Protein AF-A0AAN1HJ27-F1 (afdb_monomer)

Foldseek 3Di:
DLLVVCQVPVPVLCVQLPVPDPPDHDPVNVVQLVVQLVVLVVCCVQFWPDDSNVLSVLVSVLSSVLSNVQSPDDVVPRDPCSNVVSVVVSSVNTTDPDDPPPVCQLLNVLVVVLVVLVPDDPVPDPDDPVRSVVSNVVSVVSND

Sequence (144 aa):
MHVDFGLKHPAFYLLMYGTDRPGRRPPAARAAREHLMTFLDRAADGRLRVPPALAAHLTLAAVAGVTLSLIGAPESDRDPEVSTRMREALIDTLTTDAGPAPDATLATRALALDATLSDADPATVPLRPVETALLRDWLRQLAH

Radius of gyration: 24.5 Å; Cα contacts (8 Å, |Δi|>4): 92; chains: 1; bounding box: 51×29×64 Å

pLDDT: mean 87.5, std 10.75, range [47.94, 97.94]

Structure (mmCIF, N/CA/C/O backbone):
data_AF-A0AAN1HJ27-F1
#
_entry.id   AF-A0AAN1HJ27-F1
#
loop_
_atom_site.group_PDB
_atom_site.id
_atom_site.type_symbol
_atom_site.label_atom_id
_atom_site.label_alt_id
_atom_site.label_comp_id
_atom_site.label_asym_id
_atom_site.label_entity_id
_atom_site.label_seq_id
_atom_site.pdbx_PDB_ins_code
_atom_site.Cartn_x
_atom_site.Cartn_y
_atom_site.Cartn_z
_atom_site.occupancy
_atom_site.B_iso_or_equiv
_atom_site.auth_seq_id
_atom_site.auth_comp_id
_atom_site.auth_asym_id
_atom_site.auth_atom_id
_atom_site.pdbx_PDB_model_num
ATOM 1 N N . MET A 1 1 ? -12.175 -6.020 8.238 1.00 74.62 1 MET A N 1
ATOM 2 C CA . MET A 1 1 ? -11.775 -7.104 9.164 1.00 74.62 1 MET A CA 1
ATOM 3 C C . MET A 1 1 ? -10.885 -6.603 10.302 1.00 74.62 1 MET A C 1
ATOM 5 O O . MET A 1 1 ? -11.283 -6.773 11.439 1.00 74.62 1 MET A O 1
ATOM 9 N N . HIS A 1 2 ? -9.732 -5.963 10.046 1.00 85.81 2 HIS A N 1
ATOM 10 C CA . HIS A 1 2 ? -8.827 -5.521 11.129 1.00 85.81 2 HIS A CA 1
ATOM 11 C C . HIS A 1 2 ? -9.408 -4.398 12.013 1.00 85.81 2 HIS A C 1
ATOM 13 O O . HIS A 1 2 ? -9.497 -4.564 13.224 1.00 85.81 2 HIS A O 1
ATOM 19 N N . VAL A 1 3 ? -9.866 -3.297 11.401 1.00 90.69 3 VAL A N 1
ATOM 20 C CA . VAL A 1 3 ? -10.498 -2.169 12.118 1.00 90.69 3 VAL A CA 1
ATOM 21 C C . VAL A 1 3 ? -11.771 -2.611 12.840 1.00 90.69 3 VAL A C 1
ATOM 23 O O . VAL A 1 3 ? -11.933 -2.344 14.023 1.00 90.69 3 VAL A O 1
ATOM 26 N N . ASP A 1 4 ? -12.638 -3.354 12.148 1.00 91.06 4 ASP A N 1
ATOM 27 C CA . ASP A 1 4 ? -13.877 -3.903 12.718 1.00 91.06 4 ASP A CA 1
ATOM 28 C C . ASP A 1 4 ? -13.622 -4.770 13.966 1.00 91.06 4 ASP A C 1
ATOM 30 O O . ASP A 1 4 ? -14.301 -4.615 14.977 1.00 91.06 4 ASP A O 1
ATOM 34 N N . PHE A 1 5 ? -12.591 -5.625 13.942 1.00 90.31 5 PHE A N 1
ATOM 35 C CA . PHE A 1 5 ? -12.176 -6.386 15.121 1.00 90.31 5 PHE A CA 1
ATOM 36 C C . PHE A 1 5 ? -11.756 -5.470 16.280 1.00 90.31 5 PHE A C 1
ATOM 38 O O . PHE A 1 5 ? -12.187 -5.684 17.412 1.00 90.31 5 PHE A O 1
ATOM 45 N N . GLY A 1 6 ? -10.943 -4.444 16.011 1.00 91.69 6 GLY A N 1
ATOM 46 C CA . GLY A 1 6 ? -10.503 -3.505 17.044 1.00 91.69 6 GLY A CA 1
ATOM 47 C C . GLY A 1 6 ? -11.650 -2.706 17.661 1.00 91.69 6 GLY A C 1
ATOM 48 O O . GLY A 1 6 ? -11.684 -2.542 18.877 1.00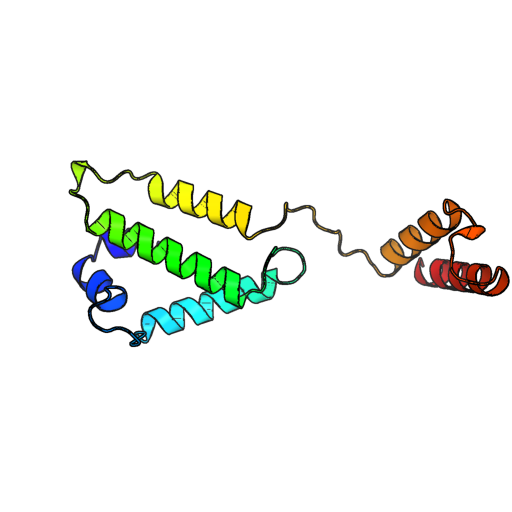 91.69 6 GLY A O 1
ATOM 49 N N . LEU A 1 7 ? -12.628 -2.287 16.855 1.00 93.19 7 LEU A N 1
ATOM 50 C CA . LEU A 1 7 ? -13.815 -1.575 17.336 1.00 93.19 7 LEU A CA 1
ATOM 51 C C . LEU A 1 7 ? -14.752 -2.470 18.155 1.00 93.19 7 LEU A C 1
ATOM 53 O O . LEU A 1 7 ? -15.308 -2.015 19.149 1.00 93.19 7 LEU A O 1
ATOM 57 N N . LYS A 1 8 ? -14.893 -3.749 17.788 1.00 94.44 8 LYS A N 1
ATOM 58 C CA . LYS A 1 8 ? -15.670 -4.734 18.565 1.00 94.44 8 LYS A CA 1
ATOM 59 C C . LYS A 1 8 ? -14.981 -5.147 19.868 1.00 94.44 8 LYS A C 1
ATOM 61 O O . LYS A 1 8 ? -15.655 -5.532 20.821 1.00 94.44 8 LYS A O 1
ATOM 66 N N . HIS A 1 9 ? -13.649 -5.083 19.920 1.00 93.25 9 HIS A N 1
ATOM 67 C CA . HIS A 1 9 ? -12.842 -5.577 21.040 1.00 93.25 9 HIS A CA 1
ATOM 68 C C . HIS A 1 9 ? -11.732 -4.589 21.468 1.00 93.25 9 HIS A C 1
ATOM 70 O O . HIS A 1 9 ? -10.551 -4.955 21.477 1.00 93.25 9 HIS A O 1
ATOM 76 N N . PRO A 1 10 ? -12.072 -3.351 21.880 1.00 91.94 10 PRO A N 1
ATOM 77 C CA . PRO A 1 10 ? -11.096 -2.273 22.070 1.00 91.94 10 PRO A CA 1
ATOM 78 C C . PRO A 1 10 ? -10.060 -2.567 23.162 1.00 91.94 10 PRO A C 1
ATOM 80 O O . PRO A 1 10 ? -8.871 -2.322 22.964 1.00 91.94 10 PRO A O 1
ATOM 83 N N . ALA A 1 11 ? -10.467 -3.165 24.288 1.00 90.69 11 ALA A N 1
ATOM 84 C CA . ALA A 1 11 ? -9.547 -3.517 25.374 1.00 90.69 11 ALA A CA 1
ATOM 85 C C . ALA A 1 11 ? -8.498 -4.562 24.944 1.00 90.69 11 ALA A C 1
ATOM 87 O O . ALA A 1 11 ? -7.311 -4.416 25.235 1.00 90.69 11 ALA A O 1
ATOM 88 N N . PHE A 1 12 ? -8.915 -5.592 24.200 1.00 88.00 12 PHE A N 1
ATOM 89 C CA . PHE A 1 12 ? -7.997 -6.598 23.657 1.00 88.00 12 PHE A CA 1
ATOM 90 C C . PHE A 1 12 ? -7.055 -5.997 22.620 1.00 88.00 12 PHE A C 1
ATOM 92 O O . PHE A 1 12 ? -5.864 -6.307 22.603 1.00 88.00 12 PHE A O 1
ATOM 99 N N . TYR A 1 13 ? -7.576 -5.111 21.775 1.00 89.75 13 TYR A N 1
ATOM 100 C CA . TYR A 1 13 ? -6.780 -4.442 20.762 1.00 89.75 13 TYR A CA 1
ATOM 101 C C . TYR A 1 13 ? -5.699 -3.547 21.385 1.00 89.75 13 TYR A C 1
ATOM 103 O O . TYR A 1 13 ? -4.546 -3.595 20.959 1.00 89.75 13 TYR A O 1
ATOM 111 N N . LEU A 1 14 ? -6.030 -2.805 22.447 1.00 88.88 14 LEU A N 1
ATOM 112 C CA . LEU A 1 14 ? -5.074 -1.996 23.211 1.00 88.88 14 LEU A CA 1
ATOM 113 C C . LEU A 1 14 ? -3.993 -2.846 23.891 1.00 88.88 14 LEU A C 1
ATOM 115 O O . LEU A 1 14 ? -2.836 -2.450 23.895 1.00 88.88 14 LEU A O 1
ATOM 119 N N . LEU A 1 15 ? -4.313 -4.038 24.398 1.00 85.38 15 LEU A N 1
ATOM 120 C CA . LEU A 1 15 ? -3.293 -4.957 24.927 1.00 85.38 15 LEU A CA 1
ATOM 121 C C . LEU A 1 15 ?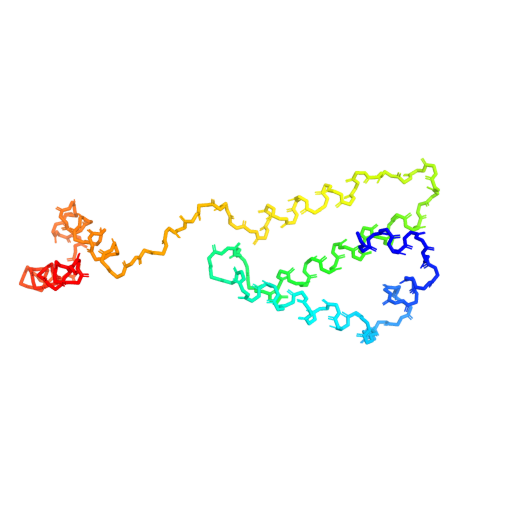 -2.350 -5.495 23.838 1.00 85.38 15 LEU A C 1
ATOM 123 O O . LEU A 1 15 ? -1.213 -5.872 24.124 1.00 85.38 15 LEU A O 1
ATOM 127 N N . MET A 1 16 ? -2.831 -5.581 22.597 1.00 81.75 16 MET A N 1
ATOM 128 C CA . MET A 1 16 ? -2.090 -6.154 21.474 1.00 81.75 16 MET A CA 1
ATOM 129 C C . MET A 1 16 ? -1.262 -5.118 20.704 1.00 81.75 16 MET A C 1
ATOM 131 O O . MET A 1 16 ? -0.200 -5.449 20.178 1.00 81.75 16 MET A O 1
ATOM 135 N N . TYR A 1 17 ? -1.736 -3.876 20.625 1.00 82.31 17 TYR A N 1
ATOM 136 C CA . TYR A 1 17 ? -1.125 -2.818 19.816 1.00 82.31 17 TYR A CA 1
ATOM 137 C C . TYR A 1 17 ? -0.893 -1.505 20.566 1.00 82.31 17 TYR A C 1
ATOM 139 O O . TYR A 1 17 ? -0.269 -0.602 20.012 1.00 82.31 17 TYR A O 1
ATOM 147 N N . GLY A 1 18 ? -1.360 -1.381 21.807 1.00 75.56 18 GLY A N 1
ATOM 148 C CA . GLY A 1 18 ? -1.039 -0.249 22.668 1.00 75.56 18 GLY A CA 1
ATOM 149 C C . GLY A 1 18 ? 0.441 -0.249 23.043 1.00 75.56 18 GLY A C 1
ATOM 150 O O . GLY A 1 18 ? 1.059 -1.289 23.260 1.00 75.56 18 GLY A O 1
ATOM 151 N N . THR A 1 19 ? 1.032 0.940 23.106 1.00 64.19 19 THR A N 1
ATOM 152 C CA . THR A 1 19 ? 2.453 1.154 23.408 1.00 64.19 19 THR A CA 1
ATOM 153 C C . THR A 1 19 ? 2.744 1.115 24.912 1.00 64.19 19 THR A C 1
ATOM 155 O O . THR A 1 19 ? 3.534 1.916 25.405 1.00 64.19 19 THR A O 1
ATOM 158 N N . ASP A 1 20 ? 2.115 0.213 25.670 1.00 62.66 20 ASP A N 1
ATOM 159 C CA . ASP A 1 20 ? 2.378 0.082 27.112 1.00 62.66 20 ASP A CA 1
ATOM 160 C C . ASP A 1 20 ? 3.787 -0.483 27.390 1.00 62.66 20 ASP A C 1
ATOM 162 O O . ASP A 1 20 ? 4.342 -0.286 28.471 1.00 62.66 20 ASP A O 1
ATOM 166 N N . ARG A 1 21 ? 4.385 -1.174 26.406 1.00 66.06 21 ARG A N 1
ATOM 167 C CA . ARG A 1 21 ? 5.722 -1.783 26.486 1.00 66.06 21 ARG A CA 1
ATOM 168 C C . ARG A 1 21 ? 6.514 -1.639 25.177 1.00 66.06 21 ARG A C 1
ATOM 170 O O . ARG A 1 21 ? 6.441 -2.523 24.316 1.00 66.06 21 ARG A O 1
ATOM 177 N N . PRO A 1 22 ? 7.319 -0.571 25.023 1.00 69.19 22 PRO A N 1
ATOM 178 C CA . PRO A 1 22 ? 8.223 -0.412 23.884 1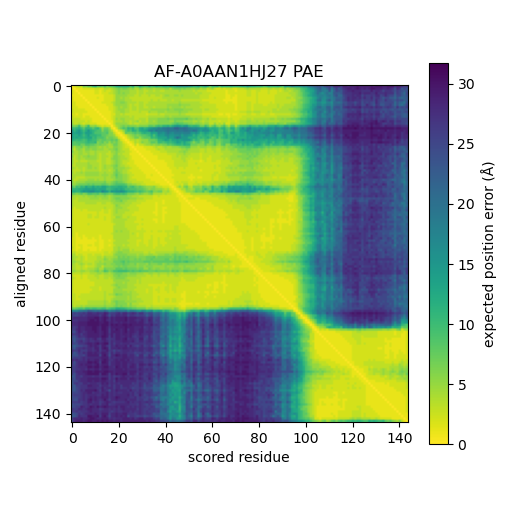.00 69.19 22 PRO A CA 1
ATOM 179 C C . PRO A 1 22 ? 9.100 -1.657 23.666 1.00 69.19 22 PRO A C 1
ATOM 181 O O . PRO A 1 22 ? 9.615 -2.243 24.614 1.00 69.19 22 PRO A O 1
ATOM 184 N N . GLY A 1 23 ? 9.247 -2.093 22.411 1.00 70.62 23 GLY A N 1
ATOM 185 C CA . GLY A 1 23 ? 10.064 -3.257 22.036 1.00 70.62 23 GLY A CA 1
ATOM 186 C C . GLY A 1 23 ? 9.381 -4.626 22.168 1.00 70.62 23 GLY A C 1
ATOM 187 O O . GLY A 1 23 ? 9.868 -5.605 21.598 1.00 70.62 23 GLY A O 1
ATOM 188 N N . ARG A 1 24 ? 8.222 -4.729 22.833 1.00 70.69 24 ARG A N 1
ATOM 189 C CA . ARG A 1 24 ? 7.472 -5.990 22.925 1.00 70.69 24 ARG A CA 1
ATOM 190 C C . ARG A 1 24 ? 6.477 -6.109 21.771 1.00 70.69 24 ARG A C 1
ATOM 192 O O . ARG A 1 24 ? 5.467 -5.419 21.742 1.00 70.69 24 ARG A O 1
ATOM 199 N N . ARG A 1 25 ? 6.718 -7.043 20.844 1.00 70.44 25 ARG A N 1
ATOM 200 C CA . ARG A 1 25 ? 5.739 -7.404 19.804 1.00 70.44 25 ARG A CA 1
ATOM 201 C C . ARG A 1 25 ? 4.985 -8.682 20.203 1.00 70.44 25 ARG A C 1
ATOM 203 O O . ARG A 1 25 ? 5.626 -9.734 20.308 1.00 70.44 25 ARG A O 1
ATOM 210 N N . PRO A 1 26 ? 3.658 -8.633 20.421 1.00 75.25 26 PRO A N 1
ATOM 211 C CA . PRO A 1 26 ? 2.904 -9.817 20.814 1.00 75.25 26 PRO A CA 1
ATOM 212 C C . PRO A 1 26 ? 2.863 -10.870 19.693 1.00 75.25 26 PRO A C 1
ATOM 214 O O . PRO A 1 26 ? 2.984 -10.518 18.515 1.00 75.25 26 PRO A O 1
ATOM 217 N N . PRO A 1 27 ? 2.671 -12.161 20.032 1.00 80.81 27 PRO A N 1
ATOM 218 C CA . PRO A 1 27 ? 2.647 -13.253 19.055 1.00 80.81 27 PRO A CA 1
ATOM 219 C C . PRO A 1 27 ? 1.651 -13.032 17.911 1.00 80.81 27 PRO A C 1
ATOM 221 O O . PRO A 1 27 ? 1.993 -13.237 16.752 1.00 80.81 27 PRO A O 1
ATOM 224 N N . ALA A 1 28 ? 0.458 -12.516 18.212 1.00 78.69 28 ALA A N 1
ATOM 225 C CA . ALA A 1 28 ? -0.558 -12.223 17.204 1.00 78.69 28 ALA A CA 1
ATOM 226 C C . ALA A 1 28 ? -0.114 -11.146 16.195 1.00 78.69 28 ALA A C 1
ATOM 228 O O . ALA A 1 28 ? -0.316 -11.303 14.994 1.00 78.69 28 ALA A O 1
ATOM 229 N N . ALA A 1 29 ? 0.574 -10.091 16.649 1.00 77.94 29 ALA A N 1
ATOM 230 C CA . ALA A 1 29 ? 1.127 -9.069 15.759 1.00 77.94 29 ALA A CA 1
ATOM 231 C C . ALA A 1 29 ? 2.261 -9.617 14.871 1.00 77.94 29 ALA A C 1
ATOM 233 O O . ALA A 1 29 ? 2.456 -9.150 13.748 1.00 77.94 29 ALA A O 1
ATOM 234 N N . ARG A 1 30 ? 3.006 -10.619 15.356 1.00 83.06 30 ARG A N 1
ATOM 235 C CA . ARG A 1 30 ? 4.021 -11.331 14.567 1.00 83.06 30 ARG A CA 1
ATOM 236 C C . ARG A 1 30 ? 3.382 -12.212 13.494 1.00 83.06 30 ARG A C 1
ATOM 238 O O . ARG A 1 30 ? 3.732 -12.059 12.331 1.00 83.06 30 ARG A O 1
ATOM 245 N N . ALA A 1 31 ? 2.394 -13.024 13.865 1.00 86.38 31 ALA A N 1
ATOM 246 C CA . ALA A 1 31 ? 1.655 -13.869 12.928 1.00 86.38 31 ALA A CA 1
ATOM 247 C C . ALA A 1 31 ? 0.942 -13.041 11.843 1.00 86.38 31 ALA A C 1
ATOM 249 O O . ALA A 1 31 ? 0.965 -13.391 10.666 1.00 86.38 31 ALA A O 1
ATOM 250 N N . ALA A 1 32 ? 0.361 -11.893 12.213 1.00 84.56 32 ALA A N 1
ATOM 251 C CA . ALA A 1 32 ? -0.226 -10.959 11.252 1.00 84.56 32 ALA A CA 1
ATOM 252 C C . ALA A 1 32 ? 0.813 -10.443 10.242 1.00 84.56 32 ALA A C 1
ATOM 254 O O . ALA A 1 32 ? 0.525 -10.352 9.050 1.00 84.56 32 ALA A O 1
ATOM 255 N N . ARG A 1 33 ? 2.036 -10.143 10.703 1.00 88.31 33 ARG A N 1
ATOM 256 C CA . ARG A 1 33 ? 3.139 -9.743 9.824 1.00 88.31 33 ARG A CA 1
ATOM 257 C C . ARG A 1 33 ? 3.571 -10.873 8.895 1.00 88.31 33 ARG A C 1
ATOM 259 O O . ARG A 1 33 ? 3.768 -10.608 7.719 1.00 88.31 33 ARG A O 1
ATOM 266 N N . GLU A 1 34 ? 3.732 -12.090 9.397 1.00 91.31 34 GLU A N 1
ATOM 267 C CA . GLU A 1 34 ? 4.153 -13.252 8.598 1.00 91.31 34 GLU A CA 1
ATOM 268 C C . GLU A 1 34 ? 3.142 -13.576 7.489 1.00 91.31 34 GLU A C 1
ATOM 270 O O . GLU A 1 34 ? 3.521 -13.756 6.329 1.00 91.31 34 GLU A O 1
ATOM 275 N N . HIS A 1 35 ? 1.844 -13.542 7.806 1.00 90.75 35 HIS A N 1
ATOM 276 C CA . HIS A 1 35 ? 0.801 -13.674 6.791 1.00 90.75 35 HIS A CA 1
ATOM 277 C C . HIS A 1 35 ? 0.872 -12.559 5.751 1.00 90.75 35 HIS A C 1
ATOM 279 O O . HIS A 1 35 ? 0.843 -12.837 4.556 1.00 90.75 35 HIS A O 1
ATOM 285 N N . LEU A 1 36 ? 1.001 -11.303 6.186 1.00 91.06 36 LEU A N 1
ATOM 286 C CA . LEU A 1 36 ? 1.095 -10.172 5.267 1.00 91.06 36 LEU A CA 1
ATOM 287 C C . LEU A 1 36 ?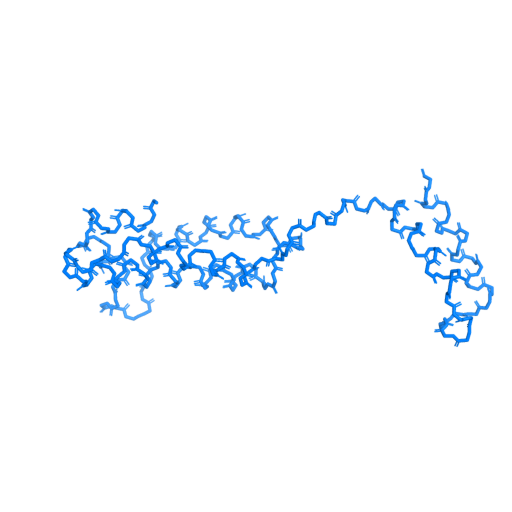 2.321 -10.276 4.348 1.00 91.06 36 LEU A C 1
ATOM 289 O O . LEU A 1 36 ? 2.201 -10.026 3.152 1.00 91.06 36 LEU A O 1
ATOM 293 N N . MET A 1 37 ? 3.470 -10.697 4.882 1.00 94.50 37 MET A N 1
ATOM 294 C CA . MET A 1 37 ? 4.677 -10.953 4.092 1.00 94.50 37 MET A CA 1
ATOM 295 C C . MET A 1 37 ? 4.423 -11.992 3.000 1.00 94.50 37 MET A C 1
ATOM 297 O O . MET A 1 37 ? 4.771 -11.743 1.857 1.00 94.50 37 MET A O 1
ATOM 301 N N . THR A 1 38 ? 3.710 -13.082 3.304 1.00 92.12 38 THR A N 1
ATOM 302 C CA . THR A 1 38 ? 3.383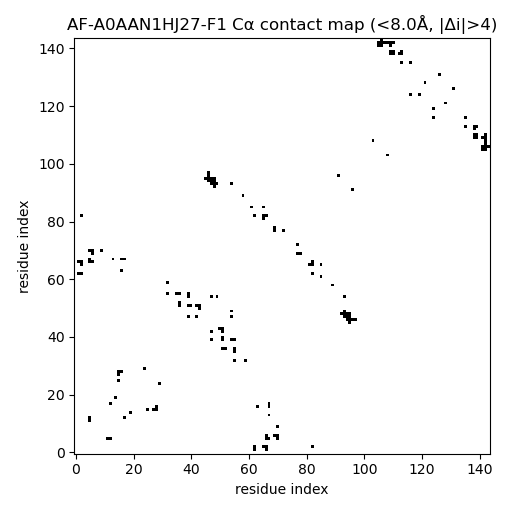 -14.120 2.306 1.00 92.12 38 THR A CA 1
ATOM 303 C C . THR A 1 38 ? 2.631 -13.556 1.093 1.00 92.12 38 THR A C 1
ATOM 305 O O . THR A 1 38 ? 2.867 -13.978 -0.039 1.00 92.12 38 THR A O 1
ATOM 308 N N . PHE A 1 39 ? 1.719 -12.600 1.302 1.00 90.38 39 PHE A N 1
ATOM 309 C CA . PHE A 1 39 ? 1.005 -11.941 0.204 1.00 90.38 39 PHE A CA 1
ATOM 310 C C . PHE A 1 39 ? 1.884 -10.940 -0.547 1.00 90.38 39 PHE A C 1
ATOM 312 O O . PHE A 1 39 ? 1.827 -10.876 -1.772 1.00 90.38 39 PHE A O 1
ATOM 319 N N . LEU A 1 40 ? 2.694 -10.168 0.177 1.00 92.62 40 LEU A N 1
ATOM 320 C CA . LEU A 1 40 ? 3.550 -9.140 -0.411 1.00 92.62 40 LEU A CA 1
ATOM 321 C C . LEU A 1 40 ? 4.731 -9.729 -1.183 1.00 92.62 40 LEU A C 1
ATOM 323 O O . LEU A 1 40 ? 5.087 -9.186 -2.220 1.00 92.62 40 LEU A O 1
ATOM 327 N N . ASP A 1 41 ? 5.286 -10.857 -0.747 1.00 89.62 41 ASP A N 1
ATOM 328 C CA . ASP A 1 41 ? 6.353 -11.554 -1.468 1.00 89.62 41 ASP A CA 1
ATOM 329 C C . ASP A 1 41 ? 5.862 -12.048 -2.837 1.00 89.62 41 ASP A C 1
ATOM 331 O O . ASP A 1 41 ? 6.582 -11.949 -3.822 1.00 89.62 41 ASP A O 1
ATOM 335 N N . ARG A 1 42 ? 4.595 -12.471 -2.946 1.00 86.50 42 ARG A N 1
ATOM 336 C CA . ARG A 1 42 ? 3.971 -12.801 -4.245 1.00 86.50 42 ARG A CA 1
ATOM 337 C C . ARG A 1 42 ? 3.737 -11.578 -5.130 1.00 86.50 42 ARG A C 1
ATOM 339 O O . ARG A 1 42 ? 3.622 -11.711 -6.340 1.00 86.50 42 ARG A O 1
ATOM 346 N N . ALA A 1 43 ? 3.610 -10.399 -4.528 1.00 83.75 43 ALA A N 1
ATOM 347 C CA . ALA A 1 43 ? 3.455 -9.135 -5.240 1.00 83.75 43 ALA A CA 1
ATOM 348 C C . ALA A 1 43 ? 4.806 -8.459 -5.544 1.00 83.75 43 ALA A C 1
ATOM 350 O O . ALA A 1 43 ? 4.830 -7.410 -6.188 1.00 83.75 43 ALA A O 1
ATOM 351 N N . ALA A 1 44 ? 5.925 -9.042 -5.100 1.00 81.81 44 ALA A N 1
ATOM 352 C CA . ALA A 1 44 ? 7.258 -8.485 -5.308 1.00 81.81 44 ALA A CA 1
ATOM 353 C C . ALA A 1 44 ? 7.635 -8.391 -6.797 1.00 81.81 44 ALA A C 1
ATOM 355 O O . ALA A 1 44 ? 8.409 -7.512 -7.172 1.00 81.81 44 ALA A O 1
ATOM 356 N N . ASP A 1 45 ? 7.036 -9.229 -7.649 1.00 78.06 45 ASP A N 1
ATOM 357 C CA . ASP A 1 45 ? 7.268 -9.262 -9.095 1.00 78.06 45 ASP A CA 1
ATOM 358 C C . ASP A 1 45 ? 6.564 -8.098 -9.813 1.00 78.06 45 ASP A C 1
ATOM 360 O O . ASP A 1 45 ? 5.538 -8.247 -10.477 1.00 78.06 45 ASP A O 1
ATOM 364 N N . GLY A 1 46 ? 7.107 -6.892 -9.645 1.00 71.00 46 GLY A N 1
ATOM 365 C CA . GLY A 1 46 ? 6.718 -5.698 -10.401 1.00 71.00 46 GLY A CA 1
ATOM 366 C C . GLY A 1 46 ? 5.403 -5.040 -9.979 1.00 71.00 46 GLY A C 1
ATOM 367 O O . GLY A 1 46 ? 5.034 -4.023 -10.564 1.00 71.00 46 GLY A O 1
ATOM 368 N N . ARG A 1 47 ? 4.711 -5.569 -8.959 1.00 84.94 47 ARG A N 1
ATOM 369 C CA . ARG A 1 47 ? 3.466 -4.988 -8.418 1.00 84.94 47 ARG A CA 1
ATOM 370 C C . ARG A 1 47 ? 3.672 -4.119 -7.180 1.00 84.94 47 ARG A C 1
ATOM 372 O O . ARG A 1 47 ? 2.756 -3.398 -6.795 1.00 84.94 47 ARG A O 1
ATOM 379 N N . LEU A 1 48 ? 4.850 -4.173 -6.559 1.00 90.94 48 LEU A N 1
ATOM 380 C CA . LEU A 1 48 ? 5.224 -3.322 -5.429 1.00 90.94 48 LEU A CA 1
ATOM 381 C C . LEU A 1 48 ? 6.252 -2.267 -5.846 1.00 90.94 48 LEU A C 1
ATOM 383 O O . LEU A 1 48 ? 7.255 -2.577 -6.483 1.00 90.94 48 LEU A O 1
ATOM 387 N N . ARG A 1 49 ? 6.034 -1.018 -5.417 1.00 90.81 49 ARG A N 1
ATOM 388 C CA . ARG A 1 49 ? 6.977 0.104 -5.589 1.00 90.81 49 ARG A CA 1
ATOM 389 C C . ARG A 1 49 ? 8.152 0.055 -4.605 1.00 90.81 49 ARG A C 1
ATOM 391 O O . ARG A 1 49 ? 9.148 0.743 -4.797 1.00 90.81 49 ARG A O 1
ATOM 398 N N . VAL A 1 50 ? 8.029 -0.727 -3.532 1.00 92.00 50 VAL A N 1
ATOM 399 C CA . VAL A 1 50 ? 9.016 -0.842 -2.447 1.00 92.00 50 VAL A CA 1
ATOM 400 C C . VAL A 1 50 ? 9.223 -2.306 -2.045 1.00 92.00 50 VAL A C 1
ATOM 402 O O . VAL A 1 50 ? 8.350 -3.133 -2.310 1.00 92.00 50 VAL A O 1
ATOM 405 N N . PRO A 1 51 ? 10.324 -2.655 -1.349 1.00 93.00 51 PRO A N 1
ATOM 406 C CA . PRO A 1 51 ? 10.532 -4.021 -0.876 1.00 93.00 51 PRO A CA 1
ATOM 407 C C . PRO A 1 51 ? 9.374 -4.530 0.011 1.00 93.00 51 PRO A C 1
ATOM 409 O O . PRO A 1 51 ? 8.882 -3.766 0.854 1.00 93.00 51 PRO A O 1
ATOM 412 N N . PRO A 1 52 ? 8.991 -5.823 -0.074 1.00 93.38 52 PRO A N 1
ATOM 413 C CA . PRO A 1 52 ? 7.885 -6.406 0.697 1.00 93.38 52 PRO A CA 1
ATOM 414 C C . PRO A 1 52 ? 7.952 -6.125 2.202 1.00 93.38 52 PRO A C 1
ATOM 416 O O . PRO A 1 52 ? 6.953 -5.781 2.833 1.00 93.38 52 PRO A O 1
ATOM 419 N N . ALA A 1 53 ? 9.152 -6.181 2.785 1.00 92.88 53 ALA A N 1
ATOM 420 C CA . ALA A 1 53 ? 9.359 -5.920 4.207 1.00 92.88 53 ALA A CA 1
ATOM 421 C C . ALA A 1 53 ? 8.966 -4.492 4.633 1.00 92.88 53 ALA A C 1
ATOM 423 O O . ALA A 1 53 ? 8.440 -4.319 5.743 1.00 92.88 53 ALA A O 1
ATOM 424 N N . LEU A 1 54 ? 9.211 -3.497 3.770 1.00 93.19 54 LEU A N 1
ATOM 425 C CA . LEU A 1 54 ? 8.838 -2.099 3.991 1.00 93.19 54 LEU A CA 1
ATOM 426 C C . LEU A 1 54 ? 7.335 -1.903 3.783 1.00 93.19 54 LEU A C 1
ATOM 428 O O . LEU A 1 54 ? 6.681 -1.323 4.649 1.00 93.19 54 LEU A O 1
ATOM 432 N N . ALA A 1 55 ? 6.768 -2.465 2.711 1.00 94.62 55 ALA A N 1
ATOM 433 C CA . ALA A 1 55 ? 5.324 -2.448 2.469 1.00 94.62 55 ALA A CA 1
ATOM 434 C C . ALA A 1 55 ? 4.541 -3.057 3.648 1.00 94.62 55 ALA A C 1
ATOM 436 O O . ALA A 1 55 ? 3.565 -2.472 4.124 1.00 94.62 55 ALA A O 1
ATOM 437 N N . ALA A 1 56 ? 5.019 -4.178 4.198 1.00 93.81 56 ALA A N 1
ATOM 438 C CA . ALA A 1 56 ? 4.428 -4.814 5.372 1.00 93.81 56 ALA A CA 1
ATOM 439 C C . ALA A 1 56 ? 4.496 -3.914 6.608 1.00 93.81 56 ALA A C 1
ATOM 441 O O . ALA A 1 56 ? 3.550 -3.849 7.390 1.00 93.81 56 ALA A O 1
ATOM 442 N N . HIS A 1 57 ? 5.630 -3.237 6.808 1.00 92.00 57 HIS A N 1
ATOM 443 C CA . HIS A 1 57 ? 5.810 -2.330 7.936 1.00 92.00 57 HIS A CA 1
ATOM 444 C C . HIS A 1 57 ? 4.842 -1.145 7.862 1.00 92.00 57 HIS A C 1
ATOM 446 O O . HIS A 1 57 ? 4.125 -0.898 8.830 1.00 92.00 57 HIS A O 1
ATOM 452 N N . LEU A 1 58 ? 4.773 -0.475 6.708 1.00 94.75 58 LEU A N 1
ATOM 453 C CA . LEU A 1 58 ? 3.889 0.669 6.474 1.00 94.75 58 LEU A CA 1
ATOM 454 C C . LEU A 1 58 ? 2.413 0.282 6.619 1.00 94.75 58 LEU A C 1
ATOM 456 O O . LEU A 1 58 ? 1.664 0.950 7.328 1.00 94.75 58 LEU A O 1
ATOM 460 N N . THR A 1 59 ? 2.017 -0.851 6.036 1.00 94.38 59 THR A N 1
ATOM 461 C CA . THR A 1 59 ? 0.640 -1.360 6.116 1.00 94.38 59 THR A CA 1
ATOM 462 C C . THR A 1 59 ? 0.225 -1.658 7.557 1.00 94.38 59 THR A C 1
ATOM 464 O O . THR A 1 59 ? -0.851 -1.246 7.993 1.00 94.38 59 THR A O 1
ATOM 467 N N . LEU A 1 60 ? 1.078 -2.347 8.327 1.00 91.75 60 LEU A N 1
ATOM 468 C CA . LEU A 1 60 ? 0.791 -2.665 9.729 1.00 91.75 60 LEU A CA 1
ATOM 469 C C . LEU A 1 60 ? 0.745 -1.412 10.607 1.00 91.75 60 LEU A C 1
ATOM 471 O O . LEU A 1 60 ? -0.112 -1.323 11.483 1.00 91.75 60 LEU A O 1
ATOM 475 N N . ALA A 1 61 ? 1.643 -0.452 10.379 1.00 91.50 61 ALA A N 1
ATOM 476 C CA . ALA A 1 61 ? 1.648 0.808 11.114 1.00 91.50 61 ALA A CA 1
ATOM 477 C C . ALA A 1 61 ? 0.358 1.601 10.864 1.00 91.50 61 ALA A C 1
ATOM 479 O O . ALA A 1 61 ? -0.289 2.041 11.813 1.00 91.50 61 ALA A O 1
ATOM 480 N N . ALA A 1 62 ? -0.058 1.718 9.602 1.00 94.25 62 ALA A N 1
ATOM 481 C CA . ALA A 1 62 ? -1.266 2.439 9.226 1.00 94.25 62 ALA A CA 1
ATOM 482 C C . ALA A 1 62 ? -2.535 1.783 9.779 1.00 94.25 62 ALA A C 1
ATOM 484 O O . ALA A 1 62 ? -3.358 2.462 10.388 1.00 94.25 62 ALA A O 1
ATOM 485 N N . VAL A 1 63 ? -2.695 0.463 9.617 1.00 92.50 63 VAL A N 1
ATOM 486 C CA . VAL A 1 63 ? -3.902 -0.225 10.099 1.00 92.50 63 VAL A CA 1
ATOM 487 C C . VAL A 1 63 ? -3.987 -0.193 11.628 1.00 92.50 63 VAL A C 1
ATOM 489 O O . VAL A 1 63 ? -5.070 0.023 12.176 1.00 92.50 63 VAL A O 1
ATOM 492 N N . ALA A 1 64 ? -2.849 -0.320 12.323 1.00 91.56 64 ALA A N 1
ATOM 493 C CA . ALA A 1 64 ? -2.795 -0.189 13.771 1.00 91.56 64 ALA A CA 1
ATOM 494 C C . ALA A 1 64 ? -3.140 1.233 14.223 1.00 91.56 64 ALA A C 1
ATOM 496 O O . ALA A 1 64 ? -4.002 1.396 15.085 1.00 91.56 64 ALA A O 1
ATOM 497 N N . GLY A 1 65 ? -2.527 2.245 13.602 1.00 92.25 65 GLY A N 1
ATOM 498 C CA . GLY A 1 65 ? -2.754 3.657 13.905 1.00 92.25 65 GLY A CA 1
ATOM 499 C C . GLY A 1 65 ? -4.198 4.091 13.668 1.00 92.25 65 GLY A C 1
ATOM 500 O O . GLY A 1 65 ? -4.803 4.675 14.561 1.00 92.25 65 GLY A O 1
ATOM 501 N N . VAL A 1 66 ? -4.787 3.737 12.521 1.00 95.44 66 VAL A N 1
ATOM 502 C CA . VAL A 1 66 ? -6.204 4.011 12.227 1.00 95.44 66 VAL A CA 1
ATOM 503 C C . VAL A 1 66 ? -7.108 3.369 13.272 1.00 95.44 66 VAL A C 1
ATOM 505 O O . VAL A 1 66 ? -7.995 4.026 13.808 1.00 95.44 66 VAL A O 1
ATOM 508 N N . THR A 1 67 ? -6.875 2.097 13.600 1.00 94.12 67 THR A N 1
ATOM 509 C CA . THR A 1 67 ? -7.728 1.392 14.563 1.00 94.12 67 THR A CA 1
ATOM 510 C C . THR A 1 67 ? -7.621 2.006 15.959 1.00 94.12 67 THR A C 1
ATOM 512 O O . THR A 1 67 ? -8.643 2.252 16.590 1.00 94.12 67 THR A O 1
ATOM 515 N N . LEU A 1 68 ? -6.407 2.309 16.434 1.00 93.06 68 LEU A N 1
ATOM 516 C CA . LEU A 1 68 ? -6.195 2.967 17.729 1.00 93.06 68 LEU A CA 1
ATOM 517 C C . LEU A 1 68 ? -6.796 4.376 17.764 1.00 93.06 68 LEU A C 1
ATOM 519 O O . LEU A 1 68 ? -7.402 4.750 18.764 1.00 93.06 68 LEU A O 1
ATOM 523 N N . SER A 1 69 ? -6.675 5.131 16.670 1.00 94.06 69 SER A N 1
ATOM 524 C CA . SER A 1 69 ? -7.280 6.458 16.538 1.00 94.06 69 SER A CA 1
ATOM 525 C C . SER A 1 69 ? -8.804 6.394 16.641 1.00 94.06 69 SER A C 1
ATOM 527 O O . SER A 1 69 ? -9.386 7.181 17.383 1.00 94.06 69 SER A O 1
ATOM 529 N N . LEU A 1 70 ? -9.447 5.432 15.972 1.00 94.50 70 LEU A N 1
ATOM 530 C CA . LEU A 1 70 ? -10.898 5.249 16.048 1.00 94.50 70 LEU A CA 1
ATOM 531 C C . LEU A 1 70 ? -11.353 4.742 17.425 1.00 94.50 70 LEU A C 1
ATOM 533 O O . LEU A 1 70 ? -12.383 5.187 17.923 1.00 94.50 70 LEU A O 1
ATOM 537 N N . ILE A 1 71 ? -10.586 3.850 18.068 1.00 94.19 71 ILE A N 1
ATOM 538 C CA . ILE A 1 71 ? -10.853 3.403 19.448 1.00 94.19 71 ILE A CA 1
ATOM 539 C C . ILE A 1 71 ? -10.818 4.589 20.421 1.00 94.19 71 ILE A C 1
ATOM 541 O O . ILE A 1 71 ? -11.661 4.661 21.312 1.00 94.19 71 ILE A O 1
ATOM 545 N N . GLY A 1 72 ? -9.860 5.505 20.250 1.00 92.44 72 GLY A N 1
ATOM 546 C CA . GLY A 1 72 ? -9.697 6.680 21.108 1.00 92.44 72 GLY A CA 1
ATOM 547 C C . GLY A 1 72 ? -10.764 7.765 20.924 1.00 92.44 72 GLY A C 1
ATOM 548 O O . GLY A 1 72 ? -10.915 8.604 21.808 1.00 92.44 72 GLY A O 1
ATOM 549 N N . ALA A 1 73 ? -11.503 7.755 19.812 1.00 93.50 73 ALA A N 1
ATOM 550 C CA . ALA A 1 73 ? -12.573 8.712 19.546 1.00 93.50 73 ALA A CA 1
ATOM 551 C C . ALA A 1 73 ? -13.914 8.276 20.183 1.00 93.50 73 ALA A C 1
ATOM 553 O O . ALA A 1 73 ? -14.225 7.073 20.191 1.00 93.50 73 ALA A O 1
ATOM 554 N N . PRO A 1 74 ? -14.741 9.232 20.664 1.00 93.12 74 PRO A N 1
ATOM 555 C CA . PRO A 1 74 ? -16.144 8.979 20.990 1.00 93.12 74 PRO A CA 1
ATOM 556 C C . PRO A 1 74 ? -16.881 8.357 19.804 1.00 93.12 74 PRO A C 1
ATOM 558 O O . PRO A 1 74 ? -16.583 8.671 18.655 1.00 93.12 74 PRO A O 1
ATOM 561 N N . GLU A 1 75 ? -17.864 7.492 20.059 1.00 89.81 75 GLU A N 1
ATOM 562 C CA . GLU A 1 75 ? -18.537 6.752 18.980 1.00 89.81 75 GLU A CA 1
ATOM 563 C C . GLU A 1 75 ? -19.219 7.663 17.953 1.00 89.81 75 GLU A C 1
ATOM 565 O O . GLU A 1 75 ? -19.200 7.347 16.766 1.00 89.81 75 GLU A O 1
ATOM 570 N N . SER A 1 76 ? -19.755 8.804 18.399 1.00 93.06 76 SER A N 1
ATOM 571 C CA . SER A 1 76 ? -20.367 9.833 17.548 1.00 93.06 76 SER A CA 1
ATOM 572 C C . SER A 1 76 ? -19.391 10.498 16.580 1.00 93.06 76 SER A C 1
ATOM 574 O O . SER A 1 76 ? -19.816 11.011 15.550 1.00 93.06 76 SER A O 1
ATOM 576 N N . ASP A 1 77 ? -18.098 10.480 16.906 1.00 92.31 77 ASP A N 1
ATOM 577 C CA . ASP A 1 77 ? -17.060 11.246 16.213 1.00 92.31 77 ASP A CA 1
ATOM 578 C C . ASP A 1 77 ? -16.199 10.344 15.313 1.00 92.31 77 ASP A C 1
ATOM 580 O O . ASP A 1 77 ? -15.281 10.806 14.630 1.00 92.31 77 ASP A O 1
ATOM 584 N N . ARG A 1 78 ? -16.469 9.033 15.307 1.00 92.94 78 ARG A N 1
ATOM 585 C CA . ARG A 1 78 ? -15.764 8.060 14.468 1.00 92.94 78 ARG A CA 1
ATOM 586 C C . ARG A 1 78 ? -16.201 8.217 13.015 1.00 92.94 78 ARG A C 1
ATOM 588 O O . ARG A 1 78 ? -17.284 7.776 12.643 1.00 92.94 78 ARG A O 1
ATOM 595 N N . ASP A 1 79 ? -15.324 8.765 12.179 1.00 91.19 79 ASP A N 1
ATOM 596 C CA . ASP A 1 79 ? -15.522 8.771 10.727 1.00 91.19 79 ASP A CA 1
ATOM 597 C C . ASP A 1 79 ? -15.299 7.348 10.154 1.00 91.19 79 ASP A C 1
ATOM 599 O O . ASP A 1 79 ? -14.166 6.840 10.181 1.00 91.19 79 ASP A O 1
ATOM 603 N N . PRO A 1 80 ? -16.345 6.682 9.619 1.00 83.19 80 PRO A N 1
ATOM 604 C CA . PRO A 1 80 ? -16.231 5.332 9.068 1.00 83.19 80 PRO A CA 1
ATOM 605 C C . PRO A 1 80 ? -15.355 5.271 7.806 1.00 83.19 80 PRO A C 1
ATOM 607 O O . PRO A 1 80 ? -14.873 4.194 7.441 1.00 83.19 80 PRO A O 1
ATOM 610 N N . GLU A 1 81 ? -15.110 6.400 7.137 1.00 92.06 81 GLU A N 1
ATOM 611 C CA . GLU A 1 81 ? -14.344 6.447 5.894 1.00 92.06 81 GLU A CA 1
ATOM 612 C C . GLU A 1 81 ? -12.830 6.448 6.111 1.00 92.06 81 GLU A C 1
ATOM 614 O O . GLU A 1 81 ? -12.091 6.095 5.190 1.00 92.06 81 GLU A O 1
ATOM 619 N N . VAL A 1 82 ? -12.340 6.771 7.314 1.00 93.12 82 VAL A N 1
ATOM 620 C CA . VAL A 1 82 ? -10.895 6.870 7.607 1.00 93.12 82 VAL A CA 1
ATOM 621 C C . VAL A 1 82 ? -10.156 5.582 7.246 1.00 93.12 82 VAL A C 1
ATOM 623 O O . VAL A 1 82 ? -9.100 5.624 6.611 1.00 93.12 82 VAL A O 1
ATOM 626 N N . SER A 1 83 ? -10.724 4.420 7.587 1.00 93.12 83 SER A N 1
ATOM 627 C CA . SER A 1 83 ? -10.118 3.130 7.240 1.00 93.12 83 SER A CA 1
ATOM 628 C C . SER A 1 83 ? -10.059 2.894 5.737 1.00 93.12 83 SER A C 1
ATOM 630 O O . SER A 1 83 ? -9.089 2.306 5.259 1.00 93.12 83 SER A O 1
ATOM 632 N N . THR A 1 84 ? -11.099 3.291 5.008 1.00 93.81 84 THR A N 1
ATOM 633 C CA . THR A 1 84 ? -11.170 3.103 3.559 1.00 93.81 84 THR A CA 1
ATOM 634 C C . THR A 1 84 ? -10.179 4.028 2.871 1.00 93.81 84 THR A C 1
ATOM 636 O O . THR A 1 84 ? -9.350 3.553 2.103 1.00 93.81 84 THR A O 1
ATOM 639 N N . ARG A 1 85 ? -10.171 5.319 3.220 1.00 95.56 85 ARG A N 1
ATOM 640 C CA . ARG A 1 85 ? -9.245 6.308 2.652 1.00 95.56 85 ARG A CA 1
ATOM 641 C C . ARG A 1 85 ? -7.782 5.939 2.902 1.00 95.56 85 ARG A C 1
ATOM 643 O O . ARG A 1 85 ? -6.983 5.997 1.976 1.00 95.56 85 ARG A O 1
ATOM 650 N N . MET A 1 86 ? -7.436 5.495 4.115 1.00 95.69 86 MET A N 1
ATOM 651 C CA . MET A 1 86 ? -6.072 5.039 4.417 1.00 95.69 86 MET A CA 1
ATOM 652 C C . MET A 1 86 ? -5.683 3.801 3.599 1.00 95.69 86 MET A C 1
ATOM 654 O O . MET A 1 86 ? -4.550 3.701 3.135 1.00 95.69 86 MET A O 1
ATOM 658 N N . ARG A 1 87 ? -6.612 2.854 3.409 1.00 93.75 87 ARG A N 1
ATOM 659 C CA . ARG A 1 87 ? -6.367 1.672 2.576 1.00 93.75 87 ARG A CA 1
ATOM 660 C C . ARG A 1 87 ? -6.081 2.069 1.130 1.00 93.75 87 ARG A C 1
ATOM 662 O O . ARG A 1 87 ? -5.084 1.609 0.590 1.00 93.75 87 ARG A O 1
ATOM 669 N N . GLU A 1 88 ? -6.926 2.906 0.532 1.00 94.50 88 GLU A N 1
ATOM 670 C CA . GLU A 1 88 ? -6.734 3.349 -0.855 1.00 94.50 88 GLU A CA 1
ATOM 671 C C . GLU A 1 88 ? -5.420 4.123 -1.015 1.00 94.50 88 GLU A C 1
ATOM 673 O O . GLU A 1 88 ? -4.647 3.827 -1.921 1.00 94.50 88 GLU A O 1
ATOM 678 N N . ALA A 1 89 ? -5.099 5.023 -0.078 1.00 95.06 89 ALA A N 1
ATOM 679 C CA . ALA A 1 89 ? -3.831 5.753 -0.083 1.00 95.06 89 ALA A CA 1
ATOM 680 C C . ALA A 1 89 ? -2.611 4.820 -0.003 1.00 95.06 89 ALA A C 1
ATOM 682 O O . ALA A 1 89 ? -1.616 5.032 -0.695 1.00 95.06 89 ALA A O 1
ATOM 683 N N . LEU A 1 90 ? -2.673 3.768 0.821 1.00 94.69 90 LEU A N 1
ATOM 684 C CA . LEU A 1 90 ? -1.608 2.770 0.894 1.00 94.69 90 LEU A CA 1
ATOM 685 C C . LEU A 1 90 ? -1.494 1.936 -0.377 1.00 94.69 90 LEU A C 1
ATOM 687 O O . LEU A 1 90 ? -0.376 1.660 -0.795 1.00 94.69 90 LEU A O 1
ATOM 691 N N . ILE A 1 91 ? -2.611 1.514 -0.973 1.00 92.62 91 ILE A N 1
ATOM 692 C CA . ILE A 1 91 ? -2.593 0.758 -2.230 1.00 92.62 91 ILE A CA 1
ATOM 693 C C . ILE A 1 91 ? -1.932 1.610 -3.310 1.00 92.62 91 ILE A C 1
ATOM 695 O O . ILE A 1 91 ? -0.943 1.170 -3.890 1.00 92.62 91 ILE A O 1
ATOM 699 N N . ASP A 1 92 ? -2.393 2.844 -3.497 1.00 92.06 92 ASP A N 1
ATOM 700 C CA . ASP A 1 92 ? -1.815 3.778 -4.464 1.00 92.06 92 ASP A CA 1
ATOM 701 C C . ASP A 1 92 ? -0.320 4.029 -4.206 1.00 92.06 92 ASP A C 1
ATOM 703 O O . ASP A 1 92 ? 0.501 3.975 -5.116 1.00 92.06 92 ASP A O 1
ATOM 707 N N . THR A 1 93 ? 0.074 4.225 -2.946 1.00 93.25 93 THR A N 1
ATOM 708 C CA . THR A 1 93 ? 1.475 4.505 -2.594 1.00 93.25 93 THR A CA 1
ATOM 709 C C . THR A 1 93 ? 2.387 3.290 -2.766 1.00 93.25 93 THR A C 1
ATOM 711 O O . THR A 1 93 ? 3.540 3.437 -3.172 1.00 93.25 93 THR A O 1
ATOM 714 N N . LEU A 1 94 ? 1.922 2.093 -2.401 1.00 93.38 94 LEU A N 1
ATOM 715 C CA . LEU A 1 94 ? 2.757 0.892 -2.317 1.00 93.38 94 LEU A CA 1
ATOM 716 C C . LEU A 1 94 ? 2.765 0.070 -3.602 1.00 93.38 94 LEU A C 1
ATOM 718 O O . LEU A 1 94 ? 3.707 -0.699 -3.803 1.00 93.38 94 LEU A O 1
ATOM 722 N N . THR A 1 95 ? 1.743 0.201 -4.444 1.00 91.06 95 THR A N 1
ATOM 723 C CA . THR A 1 95 ? 1.577 -0.632 -5.637 1.00 91.06 95 THR A CA 1
ATOM 724 C C . THR A 1 95 ? 1.805 0.156 -6.914 1.00 91.06 95 THR A C 1
ATOM 726 O O . THR A 1 95 ? 1.633 1.369 -6.971 1.00 91.06 95 THR A O 1
ATOM 729 N N . THR A 1 96 ? 2.291 -0.517 -7.946 1.00 83.62 96 THR A N 1
ATOM 730 C CA . THR A 1 96 ? 2.365 0.054 -9.293 1.00 83.62 96 THR A CA 1
ATOM 731 C C . THR A 1 96 ? 0.981 0.009 -9.934 1.00 83.62 96 THR A C 1
ATOM 733 O O . THR A 1 96 ? 0.175 -0.864 -9.601 1.00 83.62 96 THR A O 1
ATOM 736 N N . ASP A 1 97 ? 0.692 0.938 -10.851 1.00 70.88 97 ASP A N 1
ATOM 737 C CA . ASP A 1 97 ? -0.518 0.822 -11.661 1.00 70.88 97 ASP A CA 1
ATOM 738 C C . ASP A 1 97 ? -0.467 -0.515 -12.391 1.00 70.88 97 ASP A C 1
ATOM 740 O O . ASP A 1 97 ? 0.505 -0.824 -13.085 1.00 70.88 97 ASP A O 1
ATOM 744 N N . ALA A 1 98 ? -1.498 -1.331 -12.182 1.00 54.44 98 ALA A N 1
ATOM 745 C CA . ALA A 1 98 ? -1.629 -2.640 -12.789 1.00 54.44 98 ALA A CA 1
ATOM 746 C C . ALA A 1 98 ? -1.868 -2.503 -14.300 1.00 54.44 98 ALA A C 1
ATOM 748 O O . ALA A 1 98 ? -2.955 -2.768 -14.802 1.00 54.44 98 ALA A O 1
ATOM 749 N N . GLY A 1 99 ? -0.833 -2.157 -15.055 1.00 49.72 99 GLY A N 1
ATOM 750 C CA . GLY A 1 99 ? -0.618 -2.870 -16.295 1.00 49.72 99 GLY A CA 1
ATOM 751 C C . GLY A 1 99 ? -0.126 -4.257 -15.897 1.00 49.72 99 GLY A C 1
ATOM 752 O O . GLY A 1 99 ? 0.849 -4.341 -15.143 1.00 49.72 99 GLY A O 1
ATOM 753 N N . PRO A 1 100 ? -0.712 -5.370 -16.375 1.00 47.94 100 PRO A N 1
ATOM 754 C CA . PRO A 1 100 ? 0.158 -6.508 -16.565 1.00 47.94 100 PRO A CA 1
ATOM 755 C C . PRO A 1 100 ? 1.291 -5.950 -17.433 1.00 47.94 100 PRO A C 1
ATOM 757 O O . PRO A 1 100 ? 1.048 -5.520 -18.560 1.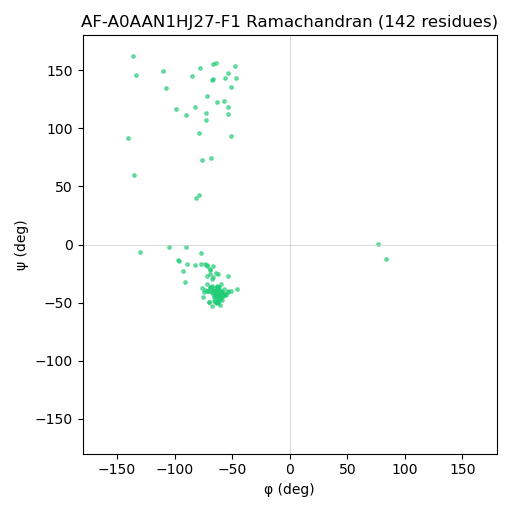00 47.94 100 PRO A O 1
ATOM 760 N N . ALA A 1 101 ? 2.535 -5.961 -16.952 1.00 52.91 101 ALA A N 1
ATOM 761 C CA . ALA A 1 101 ? 3.523 -6.412 -17.907 1.00 52.91 101 ALA A CA 1
ATOM 762 C C . ALA A 1 101 ? 2.930 -7.762 -18.326 1.00 52.91 101 ALA A C 1
ATOM 764 O O . ALA A 1 101 ? 2.754 -8.607 -17.437 1.00 52.91 101 ALA A O 1
ATOM 765 N N . PRO A 1 102 ? 2.466 -7.943 -19.584 1.00 51.25 102 PRO A N 1
ATOM 766 C CA . PRO A 1 102 ? 2.177 -9.297 -20.023 1.00 51.25 102 PRO A CA 1
ATOM 767 C C . PRO A 1 102 ? 3.395 -10.100 -19.592 1.00 51.25 102 PRO A C 1
ATOM 769 O O . PRO A 1 102 ? 4.493 -9.529 -19.590 1.00 51.25 102 PRO A O 1
ATOM 772 N N . ASP A 1 103 ? 3.227 -11.344 -19.148 1.00 52.50 103 ASP A N 1
ATOM 773 C CA . ASP A 1 103 ? 4.370 -12.243 -19.047 1.00 52.50 103 ASP A CA 1
ATOM 774 C C . ASP A 1 103 ? 5.044 -12.174 -20.409 1.00 52.50 103 ASP A C 1
ATOM 776 O O . ASP A 1 103 ? 4.576 -12.760 -21.386 1.00 52.50 103 ASP A O 1
ATOM 780 N N . ALA A 1 104 ? 6.031 -11.287 -20.518 1.00 58.72 104 ALA A N 1
ATOM 781 C CA . ALA A 1 104 ? 6.587 -10.908 -21.783 1.00 58.72 104 ALA A CA 1
ATOM 782 C C . ALA A 1 104 ? 7.462 -12.102 -22.009 1.00 58.72 104 ALA A C 1
ATOM 784 O O . ALA A 1 104 ? 8.530 -12.219 -21.394 1.00 58.72 104 ALA A O 1
ATOM 785 N N . THR A 1 105 ? 6.894 -13.040 -22.761 1.00 82.31 105 THR A N 1
ATOM 786 C CA . THR A 1 105 ? 7.535 -14.282 -23.121 1.00 82.31 105 THR A CA 1
ATOM 787 C C . THR A 1 105 ? 8.930 -13.930 -23.608 1.00 82.31 105 THR A C 1
ATOM 789 O O . THR A 1 105 ? 9.172 -12.811 -24.086 1.00 82.31 105 THR A O 1
ATOM 792 N N . LEU A 1 106 ? 9.865 -14.864 -23.476 1.00 85.31 106 LEU A N 1
ATOM 793 C CA . LEU A 1 106 ? 11.200 -14.673 -24.033 1.00 85.31 106 LEU A CA 1
ATOM 794 C C . LEU A 1 106 ? 11.112 -14.136 -25.474 1.00 85.31 106 LEU A C 1
ATOM 796 O O . LEU A 1 106 ? 11.803 -13.176 -25.806 1.00 85.31 106 LEU A O 1
ATOM 800 N N . ALA A 1 107 ? 10.134 -14.635 -26.234 1.00 87.44 107 ALA A N 1
ATOM 801 C CA . ALA A 1 107 ? 9.811 -14.157 -27.563 1.00 87.44 107 ALA A CA 1
ATOM 802 C C . ALA A 1 107 ? 9.356 -12.689 -27.628 1.00 87.44 107 ALA A C 1
ATOM 804 O O . ALA A 1 107 ? 9.894 -11.908 -28.410 1.00 87.44 107 ALA A O 1
ATOM 805 N N . THR A 1 108 ? 8.416 -12.259 -26.782 1.00 88.50 108 THR A N 1
ATOM 806 C CA . THR A 1 108 ? 7.954 -10.859 -26.739 1.00 88.50 108 THR A CA 1
ATOM 807 C C . THR A 1 108 ? 9.083 -9.888 -26.379 1.00 88.50 108 THR A C 1
ATOM 809 O O . THR A 1 108 ? 9.182 -8.813 -26.968 1.00 88.50 108 THR A O 1
ATOM 812 N N . ARG A 1 109 ? 9.962 -10.257 -25.436 1.00 91.44 109 ARG A N 1
ATOM 813 C CA . ARG A 1 109 ? 11.117 -9.423 -25.054 1.00 91.44 109 ARG A CA 1
ATOM 814 C C . ARG A 1 109 ? 12.162 -9.363 -26.162 1.00 91.44 109 ARG A C 1
ATOM 816 O O . ARG A 1 109 ? 12.717 -8.294 -26.407 1.00 91.44 109 ARG A O 1
ATOM 823 N N . ALA A 1 110 ? 12.406 -10.486 -26.832 1.00 94.44 110 ALA A N 1
ATOM 824 C CA . ALA A 1 110 ? 13.349 -10.552 -27.936 1.00 94.44 110 ALA A CA 1
ATOM 825 C C . ALA A 1 110 ? 12.892 -9.686 -29.125 1.00 94.44 110 ALA A C 1
ATOM 827 O O . ALA A 1 110 ? 13.687 -8.909 -29.653 1.00 94.44 110 ALA A O 1
ATOM 828 N N . LEU A 1 111 ? 11.596 -9.721 -29.460 1.00 93.44 111 LEU A N 1
ATOM 829 C CA . LEU A 1 111 ? 10.989 -8.849 -30.473 1.00 93.44 111 LEU A CA 1
ATOM 830 C C . LEU A 1 111 ? 11.093 -7.362 -30.110 1.00 93.44 111 LEU A C 1
ATOM 832 O O . LEU A 1 111 ? 11.483 -6.552 -30.948 1.00 93.44 111 LEU A O 1
ATOM 836 N N . ALA A 1 112 ? 10.779 -6.996 -28.865 1.00 93.50 112 ALA A N 1
ATOM 837 C CA . ALA A 1 112 ? 10.850 -5.605 -28.414 1.00 93.50 112 ALA A CA 1
ATOM 838 C C . ALA A 1 112 ? 12.282 -5.040 -28.478 1.00 93.50 112 ALA A C 1
ATOM 840 O O . ALA A 1 112 ? 12.482 -3.878 -28.849 1.00 93.50 112 ALA A O 1
ATOM 841 N N . LEU A 1 113 ? 13.288 -5.861 -28.158 1.00 94.75 113 LEU A N 1
ATOM 842 C CA . LEU A 1 113 ? 14.688 -5.455 -28.248 1.00 94.75 113 LEU A CA 1
ATOM 843 C C . LEU A 1 113 ? 15.177 -5.370 -29.704 1.00 94.75 113 LEU A C 1
ATOM 845 O O . LEU A 1 113 ? 15.874 -4.411 -30.028 1.00 94.75 113 LEU A O 1
ATOM 849 N N . ASP A 1 114 ? 14.785 -6.290 -30.599 1.00 95.25 114 ASP A N 1
ATOM 850 C CA . ASP A 1 114 ? 15.116 -6.188 -32.037 1.00 95.25 114 ASP A CA 1
ATOM 851 C C . ASP A 1 114 ? 14.493 -4.933 -32.673 1.00 95.25 114 ASP A C 1
ATOM 853 O O . ASP A 1 114 ? 15.150 -4.245 -33.457 1.00 95.25 114 ASP A O 1
ATOM 857 N N . ALA A 1 115 ? 13.259 -4.580 -32.293 1.00 94.56 115 ALA A N 1
ATOM 858 C CA . ALA A 1 115 ? 12.612 -3.343 -32.732 1.00 94.56 115 ALA A CA 1
ATOM 859 C C . ALA A 1 115 ? 13.377 -2.102 -32.242 1.00 94.56 115 ALA A C 1
ATOM 861 O O . ALA A 1 115 ? 13.766 -1.261 -33.047 1.00 94.56 115 ALA A O 1
ATOM 862 N N . THR A 1 116 ? 13.707 -2.042 -30.948 1.00 95.44 116 THR A N 1
ATOM 863 C CA . THR A 1 116 ? 14.492 -0.931 -30.375 1.00 95.44 116 THR A CA 1
ATOM 864 C C . THR A 1 116 ? 15.856 -0.776 -31.056 1.00 95.44 116 THR A C 1
ATOM 866 O O . THR A 1 116 ? 16.271 0.337 -31.360 1.00 95.44 116 THR A O 1
ATOM 869 N N . LEU A 1 117 ? 16.552 -1.882 -31.344 1.00 93.94 117 LEU A N 1
ATOM 870 C CA . LEU A 1 117 ? 17.832 -1.865 -32.064 1.00 93.94 117 LEU A CA 1
ATOM 871 C C . LEU A 1 117 ? 17.692 -1.475 -33.544 1.00 93.94 117 LEU A C 1
ATOM 873 O O . LEU A 1 117 ? 18.683 -1.086 -34.157 1.00 93.94 117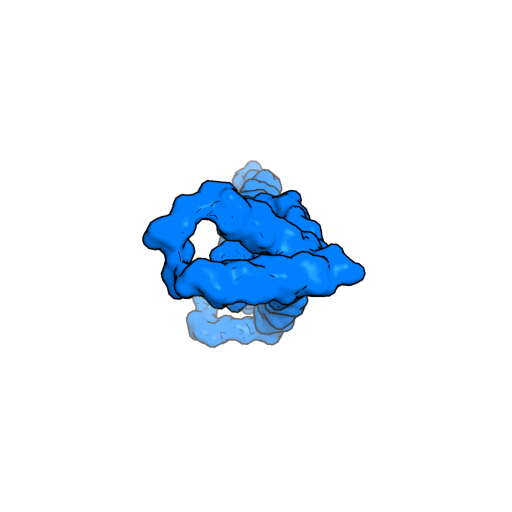 LEU A O 1
ATOM 877 N N . SER A 1 118 ? 16.502 -1.613 -34.133 1.00 91.12 118 SER A N 1
ATOM 878 C CA . SER A 1 118 ? 16.225 -1.169 -35.506 1.00 91.12 118 SER A CA 1
ATOM 879 C C . SER A 1 118 ? 16.054 0.340 -35.596 1.00 91.12 118 SER A C 1
ATOM 881 O O . SER A 1 118 ? 16.505 0.936 -36.570 1.00 91.12 118 SER A O 1
ATOM 883 N N . ASP A 1 119 ? 15.419 0.925 -34.582 1.00 91.81 119 ASP A 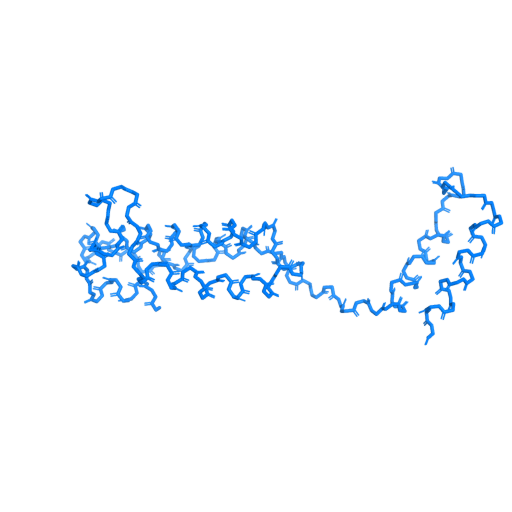N 1
ATOM 884 C CA . ASP A 1 119 ? 15.100 2.353 -34.529 1.00 91.81 119 ASP A CA 1
ATOM 885 C C . ASP A 1 119 ? 16.223 3.188 -33.890 1.00 91.81 119 ASP A C 1
ATOM 887 O O . ASP A 1 119 ? 16.257 4.410 -34.043 1.00 91.81 119 ASP A O 1
ATOM 891 N N . ALA A 1 120 ? 17.147 2.544 -33.169 1.00 89.69 120 ALA A N 1
ATOM 892 C CA . ALA A 1 120 ? 18.289 3.203 -32.551 1.00 89.69 120 ALA A CA 1
ATOM 893 C C . ALA A 1 120 ? 19.288 3.732 -33.591 1.00 89.69 120 ALA A C 1
ATOM 895 O O . ALA A 1 120 ? 19.608 3.066 -34.577 1.00 89.69 120 ALA A O 1
ATOM 896 N N . ASP A 1 121 ? 19.859 4.907 -33.316 1.00 91.06 121 ASP A N 1
ATOM 897 C CA . ASP A 1 121 ? 21.007 5.415 -34.065 1.00 91.06 121 ASP A CA 1
ATOM 898 C C . ASP A 1 121 ? 22.202 4.461 -33.859 1.00 91.06 121 ASP A C 1
ATOM 900 O O . ASP A 1 121 ? 22.622 4.264 -32.710 1.00 91.06 121 ASP A O 1
ATOM 904 N N . PRO A 1 122 ? 22.788 3.887 -34.929 1.00 85.00 122 PRO A N 1
ATOM 905 C CA . PRO A 1 122 ? 23.936 2.990 -34.825 1.00 85.00 122 PRO A CA 1
ATOM 906 C C . PRO A 1 122 ? 25.121 3.568 -34.041 1.00 85.00 122 PRO A C 1
ATOM 908 O O . PRO A 1 122 ? 25.878 2.804 -33.448 1.00 85.00 122 PRO A O 1
ATOM 911 N N . ALA A 1 123 ? 25.284 4.896 -33.998 1.00 86.12 123 ALA A N 1
ATOM 912 C CA . ALA A 1 123 ? 26.340 5.553 -33.227 1.00 86.12 123 ALA A CA 1
ATOM 913 C C . ALA A 1 123 ? 26.115 5.501 -31.703 1.00 86.12 123 ALA A C 1
ATOM 915 O O . ALA A 1 123 ? 27.052 5.704 -30.933 1.00 86.12 123 ALA A O 1
ATOM 916 N N . THR A 1 124 ? 24.883 5.231 -31.264 1.00 88.88 124 THR A N 1
ATOM 917 C CA . THR A 1 124 ? 24.491 5.176 -29.845 1.00 88.88 124 THR A CA 1
ATOM 918 C C . THR A 1 124 ? 24.503 3.761 -29.271 1.00 88.88 124 THR A C 1
ATOM 920 O O . THR A 1 124 ? 24.489 3.593 -28.051 1.00 88.88 124 THR A O 1
ATOM 923 N N . VAL A 1 125 ? 24.560 2.738 -30.128 1.00 91.31 125 VAL A N 1
ATOM 924 C CA . VAL A 1 125 ? 24.627 1.337 -29.709 1.00 91.31 125 VAL A CA 1
ATOM 925 C C . VAL A 1 125 ? 26.087 0.996 -29.376 1.00 91.31 125 VAL A C 1
ATOM 927 O O . VAL A 1 125 ? 26.936 1.042 -30.265 1.00 91.31 125 VAL A O 1
ATOM 930 N N . PRO A 1 126 ? 26.424 0.617 -28.127 1.00 93.62 126 PRO A N 1
ATOM 931 C CA . PRO A 1 126 ? 27.800 0.336 -27.706 1.00 93.62 126 PRO A CA 1
ATOM 932 C C . PRO A 1 126 ? 28.278 -1.061 -28.155 1.00 93.62 126 PRO A C 1
ATOM 934 O O . PRO A 1 126 ? 28.890 -1.797 -27.385 1.00 93.62 126 PRO A O 1
ATOM 937 N N . LEU A 1 127 ? 27.965 -1.448 -29.393 1.00 93.06 127 LEU A N 1
ATOM 938 C CA . LEU A 1 127 ? 28.323 -2.720 -30.020 1.00 93.06 127 LEU A CA 1
ATOM 939 C C . LEU A 1 127 ? 28.871 -2.453 -31.422 1.00 93.06 127 LEU A C 1
ATOM 941 O O . LEU A 1 127 ? 28.405 -1.565 -32.135 1.00 93.06 127 LEU A O 1
ATOM 945 N N . ARG A 1 128 ? 29.840 -3.255 -31.864 1.00 94.62 128 ARG A N 1
ATOM 946 C CA . ARG A 1 128 ? 30.331 -3.196 -33.247 1.00 94.62 128 ARG A CA 1
ATOM 947 C C . ARG A 1 128 ? 29.207 -3.589 -34.218 1.00 94.62 128 ARG A C 1
ATOM 949 O O . ARG A 1 128 ? 28.323 -4.366 -33.845 1.00 94.62 128 ARG A O 1
ATOM 956 N N . PRO A 1 129 ? 29.261 -3.164 -35.495 1.00 92.25 129 PRO A N 1
ATOM 957 C CA . PRO A 1 129 ? 28.240 -3.529 -36.482 1.00 92.25 129 PRO A CA 1
ATOM 958 C C . PRO A 1 129 ? 28.008 -5.043 -36.594 1.00 92.25 129 PRO A C 1
ATOM 960 O O . PRO A 1 129 ? 26.870 -5.499 -36.659 1.00 92.25 129 PRO A O 1
ATOM 963 N N . VAL A 1 130 ? 29.087 -5.833 -36.535 1.00 94.88 130 VAL A N 1
ATOM 964 C CA . VAL A 1 130 ? 29.018 -7.304 -36.571 1.00 94.88 130 VAL A CA 1
ATOM 965 C C . VAL A 1 130 ? 28.371 -7.904 -35.317 1.00 94.88 130 VAL A C 1
ATOM 967 O O . VAL A 1 130 ? 27.625 -8.872 -35.416 1.00 94.88 130 VAL A O 1
ATOM 970 N N . GLU A 1 131 ? 28.605 -7.317 -34.142 1.00 96.81 131 GLU A N 1
ATOM 971 C CA . GLU A 1 131 ? 28.013 -7.772 -32.876 1.00 96.81 131 GLU A CA 1
ATOM 972 C C . GLU A 1 131 ? 26.526 -7.438 -32.819 1.00 96.81 131 GLU A C 1
ATOM 974 O O . GLU A 1 131 ? 25.725 -8.265 -32.397 1.00 96.81 131 GLU A O 1
ATOM 979 N N . THR A 1 132 ? 26.151 -6.257 -33.312 1.00 95.31 132 THR A N 1
ATOM 980 C CA . THR A 1 132 ? 24.749 -5.847 -33.430 1.00 95.31 132 THR A CA 1
ATOM 981 C C . THR A 1 132 ? 23.999 -6.770 -34.388 1.00 95.31 132 THR A C 1
ATOM 983 O O . THR A 1 132 ? 22.909 -7.230 -34.065 1.00 95.31 132 THR A O 1
ATOM 986 N N . ALA A 1 133 ? 24.590 -7.106 -35.539 1.00 94.50 133 ALA A N 1
ATOM 987 C CA . ALA A 1 133 ? 23.988 -8.044 -36.485 1.00 94.50 133 ALA A CA 1
ATOM 988 C C . ALA A 1 133 ? 23.784 -9.442 -35.872 1.00 94.50 133 ALA A C 1
ATOM 990 O O . ALA A 1 133 ? 22.707 -10.018 -36.014 1.00 94.50 133 ALA A O 1
ATOM 991 N N . LEU A 1 134 ? 24.785 -9.958 -35.150 1.00 97.25 134 LEU A N 1
ATOM 992 C CA . LEU A 1 134 ? 24.709 -11.260 -34.482 1.00 97.25 134 LEU A CA 1
ATOM 993 C C . LEU A 1 134 ? 23.671 -11.277 -33.351 1.00 97.25 134 LEU A C 1
ATOM 995 O O . LEU A 1 134 ? 22.884 -12.214 -33.250 1.00 97.25 134 LEU A O 1
ATOM 999 N N . LEU A 1 135 ? 23.625 -10.222 -32.533 1.00 96.88 135 LEU A N 1
ATOM 1000 C CA . LEU A 1 135 ? 22.624 -10.075 -31.479 1.00 96.88 135 LEU A CA 1
ATOM 1001 C C . LEU A 1 135 ? 21.209 -10.094 -32.063 1.00 96.88 135 LEU A C 1
ATOM 1003 O O . LEU A 1 135 ? 20.345 -10.799 -31.553 1.00 96.88 135 LEU A O 1
ATOM 1007 N N . ARG A 1 136 ? 20.974 -9.360 -33.154 1.00 95.81 136 ARG A N 1
ATOM 1008 C CA . ARG A 1 136 ? 19.668 -9.330 -33.824 1.00 95.81 136 ARG A CA 1
ATOM 1009 C C . ARG A 1 136 ? 19.264 -10.692 -34.386 1.00 95.81 136 ARG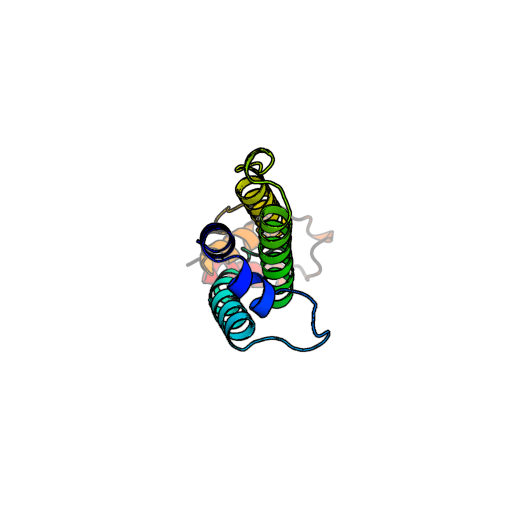 A C 1
ATOM 1011 O O . ARG A 1 136 ? 18.091 -11.045 -34.307 1.00 95.81 136 ARG A O 1
ATOM 1018 N N . ASP A 1 137 ? 20.211 -11.474 -34.901 1.00 97.06 137 ASP A N 1
ATOM 1019 C CA . ASP A 1 137 ? 19.944 -12.847 -35.343 1.00 97.06 137 ASP A CA 1
ATOM 1020 C C . ASP A 1 137 ? 19.477 -13.736 -34.182 1.00 97.06 137 ASP A C 1
ATOM 1022 O O . ASP A 1 137 ? 18.420 -14.363 -34.258 1.00 97.06 137 ASP A O 1
ATOM 1026 N N . TRP A 1 138 ? 20.188 -13.711 -33.054 1.00 97.94 138 TRP A N 1
ATOM 1027 C CA . TRP A 1 138 ? 19.786 -14.461 -31.863 1.00 97.94 138 TRP A CA 1
ATOM 1028 C C . TRP A 1 138 ? 18.443 -14.000 -31.297 1.00 97.94 138 TRP A C 1
ATOM 1030 O O . TRP A 1 138 ? 17.635 -14.835 -30.904 1.00 97.94 138 TRP A O 1
ATOM 1040 N N . LEU A 1 139 ? 18.159 -12.695 -31.289 1.00 97.31 139 LEU A N 1
ATOM 1041 C CA . LEU A 1 139 ? 16.862 -12.181 -30.841 1.00 97.31 139 LEU A CA 1
ATOM 1042 C C . LEU A 1 139 ? 15.717 -12.694 -31.720 1.00 97.31 139 LEU A C 1
ATOM 1044 O O . LEU A 1 139 ? 14.676 -13.074 -31.195 1.00 97.31 139 LEU A O 1
ATOM 1048 N N . ARG A 1 140 ? 15.912 -12.793 -33.038 1.00 95.31 140 ARG A N 1
ATOM 1049 C CA . ARG A 1 140 ? 14.911 -13.391 -33.934 1.00 95.31 140 ARG A CA 1
ATOM 1050 C C . ARG A 1 140 ? 14.736 -14.887 -33.700 1.00 95.31 140 ARG A C 1
ATOM 1052 O O . ARG A 1 140 ? 13.614 -15.368 -33.770 1.00 95.31 140 ARG A O 1
ATOM 1059 N N . GLN A 1 141 ? 15.803 -15.613 -33.373 1.00 95.31 141 GLN A N 1
ATOM 1060 C CA . GLN A 1 141 ? 15.696 -17.028 -32.997 1.00 95.31 141 GLN A CA 1
ATOM 1061 C C . GLN A 1 141 ? 14.924 -17.214 -31.686 1.00 95.31 141 GLN A C 1
ATOM 1063 O O . GLN A 1 141 ? 14.106 -18.117 -31.584 1.00 95.31 141 GLN A O 1
ATOM 1068 N N . LEU A 1 142 ? 15.151 -16.342 -30.700 1.00 93.75 142 LEU A N 1
ATOM 1069 C CA . LEU A 1 142 ? 14.442 -16.354 -29.416 1.00 93.75 142 LEU A CA 1
ATOM 1070 C C . LEU A 1 142 ? 12.994 -15.846 -29.515 1.00 93.75 142 LEU A C 1
ATOM 1072 O O . LEU A 1 142 ? 12.214 -16.057 -28.589 1.00 93.75 142 LEU A O 1
ATOM 1076 N N . ALA A 1 143 ? 12.654 -15.155 -30.606 1.00 89.88 143 ALA A N 1
ATOM 1077 C CA . ALA A 1 143 ? 11.311 -14.679 -30.930 1.00 89.88 143 ALA A CA 1
ATOM 1078 C C . ALA A 1 143 ? 10.368 -15.771 -31.469 1.00 89.88 143 ALA A C 1
ATOM 1080 O O . ALA A 1 143 ? 9.177 -15.496 -31.646 1.00 89.88 143 ALA A O 1
ATOM 1081 N N . HIS A 1 144 ? 10.885 -16.974 -31.726 1.00 74.88 144 HIS A N 1
ATOM 1082 C CA . HIS A 1 144 ? 10.156 -18.151 -32.202 1.00 74.88 144 HIS A CA 1
ATOM 1083 C C . HIS A 1 144 ? 9.993 -19.196 -31.095 1.00 74.88 144 HIS A C 1
ATOM 1085 O O . HIS A 1 144 ? 8.934 -19.863 -31.103 1.00 74.88 144 HIS A O 1
#

Mean predicted aligned error: 12.78 Å

Nearest PDB structures (foldseek):
  7w1y-assembly1_6  TM=3.089E-01  e=3.120E+00  Homo sapiens
  1x04-assembly1_A-2  TM=1.965E-01  e=9.410E+00  Homo sapiens

Solvent-accessible surface area (backbone atoms only — not comparable to full-atom values): 8339 Å² total; per-residue (Å²): 108,72,50,59,50,31,68,76,36,46,71,63,38,43,74,60,69,45,81,88,49,84,93,68,77,43,70,67,62,49,53,55,48,55,55,46,38,61,57,33,58,72,33,52,81,75,41,38,72,54,60,39,72,56,50,45,50,54,51,52,52,49,54,50,50,52,32,54,52,47,59,72,39,58,81,94,70,48,66,82,56,56,66,54,53,52,48,53,52,47,48,61,68,41,33,46,82,85,62,74,74,63,85,62,41,67,28,55,51,22,48,54,50,45,51,51,63,67,74,46,61,74,90,74,47,98,56,54,74,68,54,49,53,52,50,46,52,52,24,56,61,50,44,107

Secondary structure (DSSP, 8-state):
-HHHHHHHSHHHHHHHHSTTSTT---HHHHHHHHHHHHHHHHTTTTTBSS-HHHHHHHHHHHHHHHHHHHHHS-GGG--TTHHHHHHHHHHHHHB----------HHHHHHHHHHHHHHS-TTTSSS-HHHHHHHHHHHHHHT-